Protein AF-A0A151UFI6-F1 (afdb_monomer_lite)

Radius of gyration: 19.46 Å; chains: 1; bounding box: 45×26×57 Å

pLDDT: mean 85.34, std 15.29, range [25.98, 96.31]

Foldseek 3Di:
DKDFDVVLVVCLVVVNPVNVVDADDDPDAALWKDKDQPKKWKKFWAQDDQPDDDDPQKAWDDPDDRTIIITGWIPVPQDPPDDDDPSSVVTDIYMFHFDDTDDNRPSVTTHSITDMDIGTHPVQVVLVVVQQAHWDADPVRDTDRHRDDDDDDPDDDDDDD

Secondary structure (DSSP, 8-state):
-EEE-HHHHHHHHTT-GGGGTSPPPPPPP-SSEEEEESSEEEEEEESS---SPPPTT-EEE--SSS-EEEE-S-TTTPPTT----GGGTTSEEEEEEBSS---S-GGGTB-SEEEEEEEE-HHHHHHHHTT--EEEE-TTS-EEEE---------------

Structure (mmCIF, N/CA/C/O backbone):
data_AF-A0A151UFI6-F1
#
_entry.id   AF-A0A151UFI6-F1
#
loop_
_atom_site.group_PDB
_atom_site.id
_atom_site.type_symbol
_atom_site.label_atom_id
_atom_site.label_alt_id
_atom_site.label_comp_id
_atom_site.label_asym_id
_atom_site.label_entity_id
_atom_site.label_seq_id
_atom_site.pdbx_PDB_ins_code
_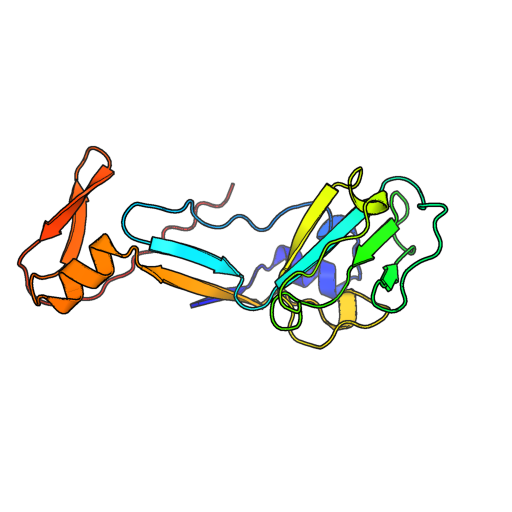atom_site.Cartn_x
_atom_site.Cartn_y
_atom_site.Cartn_z
_atom_site.occupancy
_atom_site.B_iso_or_equiv
_atom_site.auth_seq_id
_atom_site.auth_comp_id
_atom_site.auth_asym_id
_atom_site.auth_atom_id
_atom_site.pdbx_PDB_model_num
ATOM 1 N N . ILE A 1 1 ? -3.146 8.650 12.906 1.00 89.31 1 ILE A N 1
ATOM 2 C CA . ILE A 1 1 ? -1.964 8.050 13.583 1.00 89.31 1 ILE A CA 1
ATOM 3 C C . ILE A 1 1 ? -0.834 7.991 12.560 1.00 89.31 1 ILE A C 1
ATOM 5 O O . ILE A 1 1 ? -1.146 7.809 11.392 1.00 89.31 1 ILE A O 1
ATOM 9 N N . ILE A 1 2 ? 0.430 8.187 12.941 1.00 91.50 2 ILE A N 1
ATOM 10 C CA . ILE A 1 2 ? 1.574 7.999 12.032 1.00 91.50 2 ILE A CA 1
ATOM 11 C C . ILE A 1 2 ? 2.431 6.867 12.592 1.00 91.50 2 ILE A C 1
ATOM 13 O O . ILE A 1 2 ? 2.773 6.893 13.771 1.00 91.50 2 ILE A O 1
ATOM 17 N N . ILE A 1 3 ? 2.737 5.879 11.756 1.00 91.62 3 ILE A N 1
ATOM 18 C CA . ILE A 1 3 ? 3.595 4.737 12.085 1.00 91.62 3 ILE A CA 1
ATOM 19 C C . ILE A 1 3 ? 4.803 4.792 11.158 1.00 91.62 3 ILE A C 1
ATOM 21 O O . ILE A 1 3 ? 4.636 5.033 9.967 1.00 91.62 3 ILE A O 1
ATOM 25 N N . LYS A 1 4 ? 6.006 4.574 11.685 1.00 92.19 4 LYS A N 1
ATOM 26 C CA . LYS A 1 4 ? 7.208 4.424 10.865 1.00 92.19 4 LYS A CA 1
ATOM 27 C C . LYS A 1 4 ? 7.552 2.942 10.743 1.00 92.19 4 LYS A C 1
ATOM 29 O O . LYS A 1 4 ? 7.659 2.265 11.760 1.00 92.19 4 LYS A O 1
ATOM 34 N N . ASP A 1 5 ? 7.724 2.465 9.517 1.00 90.44 5 ASP A N 1
ATOM 35 C CA . ASP A 1 5 ? 8.222 1.120 9.223 1.00 90.44 5 ASP A CA 1
ATOM 36 C C . ASP A 1 5 ? 9.727 1.194 8.920 1.00 90.44 5 ASP A C 1
ATOM 38 O O . ASP A 1 5 ? 10.147 1.710 7.881 1.00 90.44 5 ASP A O 1
ATOM 42 N N . ASP A 1 6 ? 10.559 0.724 9.850 1.00 91.75 6 ASP A N 1
ATOM 43 C CA . ASP A 1 6 ? 12.014 0.829 9.715 1.00 91.75 6 ASP A CA 1
ATOM 44 C C . ASP A 1 6 ? 12.567 -0.051 8.581 1.00 91.75 6 ASP A C 1
ATOM 46 O O . ASP A 1 6 ? 13.515 0.353 7.905 1.00 91.75 6 ASP A O 1
ATOM 50 N N . ALA A 1 7 ? 11.953 -1.205 8.293 1.00 91.31 7 ALA A N 1
ATOM 51 C CA . ALA A 1 7 ? 12.374 -2.054 7.178 1.00 91.31 7 ALA A CA 1
ATOM 52 C C . ALA A 1 7 ? 12.108 -1.358 5.836 1.00 91.31 7 ALA A C 1
ATOM 54 O O . ALA A 1 7 ? 13.010 -1.255 4.999 1.00 91.31 7 ALA A O 1
ATOM 55 N N . GLN A 1 8 ? 10.910 -0.788 5.659 1.00 92.19 8 GLN A N 1
ATOM 56 C CA . GLN A 1 8 ? 10.599 0.030 4.483 1.00 92.19 8 GLN A CA 1
ATOM 57 C C . GLN A 1 8 ? 11.530 1.236 4.375 1.00 92.19 8 GLN A C 1
ATOM 59 O O . GLN A 1 8 ? 11.986 1.556 3.278 1.00 92.19 8 GLN A O 1
ATOM 64 N N . TYR A 1 9 ? 11.862 1.885 5.496 1.00 94.19 9 TYR A N 1
ATOM 65 C CA . TYR A 1 9 ? 12.806 3.000 5.505 1.00 94.19 9 TYR A CA 1
ATOM 66 C C . TYR A 1 9 ? 14.175 2.583 4.951 1.00 94.19 9 TYR A C 1
ATOM 68 O O . TYR A 1 9 ? 14.709 3.259 4.071 1.00 94.19 9 TYR A O 1
ATOM 76 N N . HIS A 1 10 ? 14.715 1.445 5.393 1.00 94.81 10 HIS A N 1
ATOM 77 C CA . HIS A 1 10 ? 15.981 0.918 4.879 1.00 94.81 10 HIS A CA 1
ATOM 78 C C . HIS A 1 10 ? 15.925 0.576 3.383 1.00 94.81 10 HIS A C 1
ATOM 80 O O . HIS A 1 10 ? 16.865 0.893 2.646 1.00 94.81 10 HIS A O 1
ATOM 86 N N . TYR A 1 11 ? 14.828 -0.019 2.905 1.00 95.00 11 TYR A N 1
ATOM 87 C CA . TYR A 1 11 ? 14.674 -0.324 1.481 1.00 95.00 11 TYR A CA 1
ATOM 88 C C . TYR A 1 11 ? 14.549 0.932 0.615 1.00 95.00 11 TYR A C 1
ATOM 90 O O . TYR A 1 11 ? 15.122 0.972 -0.472 1.00 95.00 11 TYR A O 1
ATOM 98 N N . LEU A 1 12 ? 13.877 1.979 1.105 1.00 94.88 12 LEU A N 1
ATOM 99 C CA . LEU A 1 12 ? 13.794 3.270 0.416 1.00 94.88 12 LEU A CA 1
ATOM 100 C C . LEU A 1 12 ? 15.168 3.936 0.273 1.00 94.88 12 LEU A C 1
ATOM 102 O O . LEU A 1 12 ? 15.490 4.426 -0.803 1.00 94.88 12 LEU A O 1
ATOM 106 N N . GLN A 1 13 ? 16.003 3.913 1.319 1.00 94.88 13 GLN A N 1
ATOM 107 C CA . GLN A 1 13 ? 17.348 4.511 1.273 1.00 94.88 13 GLN A CA 1
ATOM 108 C C . GLN A 1 13 ? 18.296 3.793 0.303 1.00 94.88 13 GLN A C 1
ATOM 110 O O . GLN A 1 13 ? 19.209 4.404 -0.247 1.00 94.88 13 GLN A O 1
ATOM 115 N N . THR A 1 14 ? 18.092 2.492 0.101 1.00 94.94 14 THR A N 1
ATOM 116 C CA . THR A 1 14 ? 18.961 1.644 -0.729 1.00 94.94 14 THR A CA 1
ATOM 117 C C . THR A 1 14 ? 18.390 1.367 -2.119 1.00 94.94 14 THR A C 1
ATOM 119 O O . THR A 1 14 ? 18.988 0.603 -2.873 1.00 94.94 14 THR A O 1
ATOM 122 N N . ASN A 1 15 ? 17.249 1.974 -2.474 1.00 94.00 15 ASN A N 1
ATOM 123 C CA . ASN A 1 15 ? 16.486 1.674 -3.690 1.00 94.00 15 ASN A CA 1
ATOM 124 C C . ASN A 1 15 ? 16.252 0.163 -3.886 1.00 94.00 15 ASN A C 1
ATOM 126 O O . ASN A 1 15 ? 16.348 -0.369 -4.994 1.00 94.00 15 ASN A O 1
ATOM 130 N N . ASN A 1 16 ? 15.987 -0.551 -2.791 1.00 94.12 16 ASN A N 1
ATOM 131 C CA . ASN A 1 16 ? 15.884 -2.002 -2.795 1.00 94.12 16 ASN A CA 1
ATOM 132 C C . ASN A 1 16 ? 14.472 -2.447 -3.183 1.00 94.12 16 ASN A C 1
ATOM 134 O O . ASN A 1 16 ? 13.484 -2.118 -2.524 1.00 94.12 16 ASN A O 1
ATOM 138 N N . CYS A 1 17 ? 14.389 -3.261 -4.233 1.00 94.25 17 CYS A N 1
ATOM 139 C CA . CYS A 1 17 ? 13.129 -3.757 -4.768 1.00 94.25 17 CYS A CA 1
ATOM 140 C C . CYS A 1 17 ? 12.338 -4.645 -3.797 1.00 94.25 17 CYS A C 1
ATOM 142 O O . CYS A 1 17 ? 11.123 -4.741 -3.960 1.00 94.25 17 CYS A O 1
ATOM 144 N N . THR A 1 18 ? 12.966 -5.202 -2.753 1.00 92.56 18 THR A N 1
ATOM 145 C CA . THR A 1 18 ? 12.284 -5.925 -1.658 1.00 92.56 18 THR A CA 1
ATOM 146 C C . THR A 1 18 ? 11.155 -5.100 -1.025 1.00 92.56 18 THR A C 1
ATOM 148 O O . THR A 1 18 ? 10.190 -5.661 -0.520 1.00 92.56 18 THR A O 1
ATOM 151 N N . LEU A 1 19 ? 11.191 -3.767 -1.132 1.00 93.12 19 LEU A N 1
ATOM 152 C CA . LEU A 1 19 ? 10.074 -2.896 -0.751 1.00 93.12 19 LEU A CA 1
ATOM 153 C C . LEU A 1 19 ? 8.728 -3.299 -1.389 1.00 93.12 19 LEU A C 1
ATOM 155 O O . LEU A 1 19 ? 7.674 -3.096 -0.797 1.00 93.12 19 LEU A O 1
ATOM 159 N N . PHE A 1 20 ? 8.754 -3.862 -2.598 1.00 93.62 20 PHE A N 1
ATOM 160 C CA . PHE A 1 20 ? 7.563 -4.191 -3.386 1.00 93.62 20 PHE A CA 1
ATOM 161 C C . PHE A 1 20 ? 7.078 -5.636 -3.211 1.00 93.62 20 PHE A C 1
ATOM 163 O O . PHE A 1 20 ? 6.207 -6.073 -3.965 1.00 93.62 20 PHE A O 1
ATOM 170 N N . THR A 1 21 ? 7.649 -6.402 -2.277 1.00 88.75 21 THR A N 1
ATOM 171 C CA . THR A 1 21 ? 7.291 -7.817 -2.082 1.00 88.75 21 THR A CA 1
ATOM 172 C C . THR A 1 21 ? 6.311 -8.034 -0.934 1.00 88.75 21 THR A C 1
ATOM 174 O O . THR A 1 21 ? 5.432 -8.886 -1.052 1.00 88.75 21 THR A O 1
ATOM 177 N N . ASN A 1 22 ? 6.420 -7.258 0.147 1.00 81.31 22 ASN A N 1
ATOM 178 C CA . ASN A 1 22 ? 5.658 -7.475 1.376 1.00 81.31 22 ASN A CA 1
ATOM 179 C C . ASN A 1 22 ? 4.631 -6.370 1.610 1.00 81.31 22 ASN A C 1
ATOM 181 O O . ASN A 1 22 ? 4.976 -5.194 1.666 1.00 81.31 22 ASN A O 1
ATOM 185 N N . ASN A 1 23 ? 3.370 -6.756 1.808 1.00 78.94 23 ASN A N 1
ATOM 186 C CA . ASN A 1 23 ? 2.312 -5.817 2.161 1.00 78.94 23 ASN A CA 1
ATOM 187 C C . ASN A 1 23 ? 2.459 -5.339 3.608 1.00 78.94 23 ASN A C 1
ATOM 189 O O . ASN A 1 23 ? 2.589 -6.147 4.531 1.00 78.94 23 ASN A O 1
ATOM 193 N N . PHE A 1 24 ? 2.322 -4.030 3.817 1.00 82.38 24 PHE A N 1
ATOM 194 C CA . PHE A 1 24 ? 2.078 -3.505 5.153 1.00 82.38 24 PHE A CA 1
ATOM 195 C C . PHE A 1 24 ? 0.720 -4.010 5.653 1.00 82.38 24 PHE A C 1
ATOM 197 O O . PHE A 1 24 ? -0.310 -3.788 5.012 1.00 82.38 24 PHE A O 1
ATOM 204 N N . THR A 1 25 ? 0.713 -4.709 6.787 1.00 82.62 25 THR A N 1
ATOM 205 C CA . THR A 1 25 ? -0.508 -5.317 7.323 1.00 82.62 25 THR A CA 1
ATOM 206 C C . THR A 1 25 ? -1.155 -4.381 8.333 1.00 82.62 25 THR A C 1
ATOM 208 O O . THR A 1 25 ? -0.566 -4.040 9.358 1.00 82.62 25 THR A O 1
ATOM 211 N N . LEU A 1 26 ? -2.390 -3.976 8.050 1.00 85.75 26 LEU A N 1
ATOM 212 C CA . LEU A 1 26 ? -3.216 -3.242 9.000 1.00 85.75 26 LEU A CA 1
ATOM 213 C C . LEU A 1 26 ? -3.958 -4.204 9.928 1.00 85.75 26 LEU A C 1
ATOM 215 O O . LEU A 1 26 ? -4.265 -5.328 9.520 1.00 85.75 26 LEU A O 1
ATOM 219 N N . PRO A 1 27 ? -4.308 -3.767 11.150 1.00 83.75 27 PRO A N 1
ATOM 220 C CA . PRO A 1 27 ? -5.240 -4.517 11.974 1.00 83.75 27 PRO A CA 1
ATOM 221 C C . PRO A 1 27 ? -6.535 -4.780 11.202 1.00 83.75 27 PRO A C 1
ATOM 223 O O . PRO A 1 27 ? -7.033 -3.904 10.488 1.00 83.75 27 PRO A O 1
ATOM 226 N N . HIS A 1 28 ? -7.088 -5.982 11.361 1.00 83.88 28 HIS A N 1
ATOM 227 C CA . HIS A 1 28 ? -8.368 -6.323 10.755 1.00 83.88 28 HIS A CA 1
ATOM 228 C C . HIS A 1 28 ? -9.458 -5.351 11.210 1.00 83.88 28 HIS A C 1
ATOM 230 O O . HIS A 1 28 ? -9.491 -4.924 12.369 1.00 83.88 28 HIS A O 1
ATOM 236 N N . ALA A 1 29 ? -10.362 -5.027 10.285 1.00 84.62 29 ALA A N 1
ATOM 237 C CA . ALA A 1 29 ? -11.572 -4.297 10.621 1.00 84.62 29 ALA A CA 1
ATOM 238 C C . ALA A 1 29 ? -12.337 -5.057 11.712 1.00 84.62 29 ALA A C 1
ATOM 240 O O . ALA A 1 29 ? -12.487 -6.278 11.659 1.00 84.62 29 ALA A O 1
ATOM 241 N N . SER A 1 30 ? -12.804 -4.316 12.707 1.00 84.31 30 SER A N 1
ATOM 242 C CA . SER A 1 30 ? -13.587 -4.833 13.824 1.00 84.31 30 SER A CA 1
ATOM 243 C C . SER A 1 30 ? -14.945 -4.143 13.863 1.00 84.31 30 SER A C 1
ATOM 245 O O . SER A 1 30 ? -15.159 -3.126 13.201 1.00 84.31 30 SER A O 1
ATOM 247 N N . HIS A 1 31 ? -15.842 -4.629 14.720 1.00 85.06 31 HIS A N 1
ATOM 248 C CA . HIS A 1 31 ? -17.101 -3.936 14.997 1.00 85.06 31 HIS A CA 1
ATOM 249 C C . HIS A 1 31 ? -16.917 -2.554 15.651 1.00 85.06 31 HIS A C 1
ATOM 251 O O . HIS A 1 31 ? -17.895 -1.82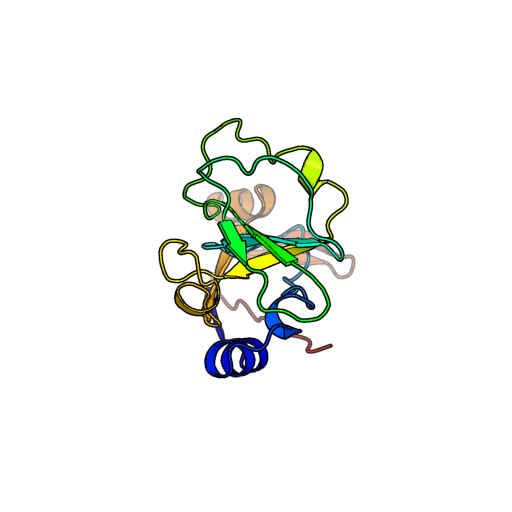2 15.775 1.00 85.06 31 HIS A O 1
ATOM 257 N N . LEU A 1 32 ? -15.700 -2.176 16.064 1.00 87.19 32 LEU A N 1
ATOM 258 C CA . LEU A 1 32 ? -15.392 -0.851 16.611 1.00 87.19 32 LEU A CA 1
ATOM 259 C C . LEU A 1 32 ? -14.900 0.119 15.540 1.00 87.19 32 LEU A C 1
ATOM 261 O O . LEU A 1 32 ? -15.313 1.276 15.507 1.00 87.19 32 LEU A O 1
ATOM 265 N N . ALA A 1 33 ? -13.969 -0.338 14.706 1.00 89.50 33 ALA A N 1
ATOM 266 C CA . ALA A 1 33 ? -13.266 0.510 13.761 1.00 89.50 33 ALA A CA 1
ATOM 267 C C . ALA A 1 33 ? -12.600 -0.292 12.642 1.00 89.50 33 ALA A C 1
ATOM 269 O O . ALA A 1 33 ? -12.262 -1.469 12.797 1.00 89.50 33 ALA A O 1
ATOM 270 N N . SER A 1 34 ? -12.359 0.406 11.538 1.00 92.44 34 SER A N 1
ATOM 271 C CA . SER A 1 34 ? -11.545 -0.019 10.404 1.00 92.44 34 SER A CA 1
ATOM 272 C C . SER A 1 34 ? -10.328 0.890 10.250 1.00 92.44 34 SER A C 1
ATOM 274 O O . SER A 1 34 ? -10.358 2.068 10.617 1.00 92.44 34 SER A O 1
ATOM 276 N N . PHE A 1 35 ? -9.260 0.341 9.679 1.00 92.12 35 PHE A N 1
ATOM 277 C CA . PHE A 1 35 ? -7.974 1.011 9.523 1.00 92.12 35 PHE A CA 1
ATOM 278 C C . PHE A 1 35 ? -7.634 1.117 8.045 1.00 92.12 35 PHE A C 1
ATOM 280 O O . PHE A 1 35 ? -7.781 0.146 7.306 1.00 92.12 35 PHE A O 1
ATOM 287 N N . TYR A 1 36 ? -7.143 2.281 7.629 1.00 91.62 36 TYR A N 1
ATOM 288 C CA . TYR A 1 36 ? -6.764 2.541 6.244 1.00 91.62 36 TYR A CA 1
ATOM 289 C C . TYR A 1 36 ? -5.447 3.311 6.187 1.00 91.62 36 TYR A C 1
ATOM 291 O O . TYR A 1 36 ? -5.207 4.203 7.004 1.00 91.62 36 TYR A O 1
ATOM 299 N N . ILE A 1 37 ? -4.608 3.014 5.191 1.00 93.38 37 ILE A N 1
ATOM 300 C CA . ILE A 1 37 ? -3.485 3.894 4.850 1.00 93.38 37 ILE A CA 1
ATOM 301 C C . ILE A 1 37 ? -4.078 5.116 4.150 1.00 93.38 37 ILE A C 1
ATOM 303 O O . ILE A 1 37 ? -4.573 5.014 3.028 1.00 93.38 37 ILE A O 1
ATOM 307 N N . LYS A 1 38 ? -4.036 6.270 4.817 1.00 93.88 38 LYS A N 1
ATOM 308 C CA . LYS A 1 38 ? -4.687 7.503 4.363 1.00 93.88 38 LYS A CA 1
ATOM 309 C C . LYS A 1 38 ? -4.154 7.978 3.013 1.00 93.88 38 LYS A C 1
ATOM 311 O O . LYS A 1 38 ? -4.934 8.301 2.122 1.00 93.88 38 LYS A O 1
ATOM 316 N N . TYR A 1 39 ? -2.831 8.008 2.877 1.00 95.44 39 TYR A N 1
ATOM 317 C CA . TYR A 1 39 ? -2.132 8.430 1.666 1.00 95.44 39 TYR A CA 1
ATOM 318 C C . TYR A 1 39 ? -1.387 7.228 1.106 1.00 95.44 39 TYR A C 1
ATOM 320 O O . TYR A 1 39 ? -0.312 6.883 1.597 1.00 95.44 39 TYR A O 1
ATOM 328 N N . ASN A 1 40 ? -1.984 6.558 0.124 1.00 95.25 40 ASN A N 1
ATOM 329 C CA . ASN A 1 40 ? -1.423 5.350 -0.459 1.00 95.25 40 ASN A CA 1
ATOM 330 C C . ASN A 1 40 ? -1.395 5.391 -1.985 1.00 95.25 40 ASN A C 1
ATOM 332 O O . ASN A 1 40 ? -2.089 6.172 -2.634 1.00 95.25 40 ASN A O 1
ATOM 336 N N . ILE A 1 41 ? -0.584 4.510 -2.549 1.00 95.50 41 ILE A N 1
ATOM 337 C CA . ILE A 1 41 ? -0.552 4.207 -3.972 1.00 95.50 41 ILE A CA 1
ATOM 338 C C . ILE A 1 41 ? -0.651 2.699 -4.160 1.00 95.50 41 ILE A C 1
ATOM 340 O O . ILE A 1 41 ? -0.096 1.929 -3.376 1.00 95.50 41 ILE A O 1
ATOM 344 N N . THR A 1 42 ? -1.353 2.279 -5.211 1.00 95.19 42 THR A N 1
ATOM 345 C CA . THR A 1 42 ? -1.382 0.874 -5.625 1.00 95.19 42 THR A CA 1
ATOM 346 C C . THR A 1 42 ? -0.250 0.613 -6.611 1.00 95.19 42 THR A C 1
ATOM 348 O O . THR A 1 42 ? -0.161 1.270 -7.650 1.00 95.19 42 THR A O 1
ATOM 351 N N . ILE A 1 43 ? 0.596 -0.359 -6.286 1.00 95.62 43 ILE A N 1
ATOM 352 C CA . ILE A 1 43 ? 1.673 -0.855 -7.137 1.00 95.62 43 ILE A CA 1
ATOM 353 C C . ILE A 1 43 ? 1.309 -2.260 -7.612 1.00 95.62 43 ILE A C 1
ATOM 355 O O . ILE A 1 43 ? 0.905 -3.118 -6.829 1.00 95.62 43 ILE A O 1
ATOM 359 N N . PHE A 1 44 ? 1.480 -2.489 -8.906 1.00 95.06 44 PHE A N 1
ATOM 360 C CA . PHE A 1 44 ? 1.290 -3.764 -9.577 1.00 95.06 44 PHE A CA 1
ATOM 361 C C . PHE A 1 44 ? 2.657 -4.344 -9.909 1.00 95.06 44 PHE A C 1
ATOM 363 O O . PHE A 1 44 ? 3.394 -3.785 -10.717 1.00 95.06 44 PHE A O 1
ATOM 370 N N . ARG A 1 45 ? 2.994 -5.466 -9.284 1.00 94.69 45 ARG A N 1
ATOM 371 C CA . ARG A 1 45 ? 4.233 -6.206 -9.512 1.00 94.69 45 ARG A CA 1
ATOM 372 C C . ARG A 1 45 ? 3.978 -7.339 -10.499 1.00 94.69 45 ARG A C 1
ATOM 374 O O . ARG A 1 45 ? 3.139 -8.207 -10.245 1.00 94.69 45 ARG A O 1
ATOM 381 N N . CYS A 1 46 ? 4.714 -7.338 -11.603 1.00 93.06 46 CYS A N 1
ATOM 382 C CA . CYS A 1 46 ? 4.499 -8.233 -12.733 1.00 93.06 46 CYS A CA 1
ATOM 383 C C . CYS A 1 46 ? 5.807 -8.955 -13.090 1.00 93.06 46 CYS A C 1
ATOM 385 O O . CYS A 1 46 ? 6.794 -8.317 -13.440 1.00 93.06 46 CYS A O 1
ATOM 387 N N . ASN A 1 47 ? 5.813 -10.292 -13.049 1.00 88.94 47 ASN A N 1
ATOM 388 C CA . ASN A 1 47 ? 7.014 -11.110 -13.314 1.00 88.94 47 ASN A CA 1
ATOM 389 C C . ASN A 1 47 ? 7.540 -11.007 -14.759 1.00 88.94 47 ASN A C 1
ATOM 391 O O . ASN A 1 47 ? 8.633 -11.471 -15.062 1.00 88.94 47 ASN A O 1
ATOM 395 N N . ARG A 1 48 ? 6.740 -10.478 -15.687 1.00 79.44 48 ARG A N 1
ATOM 396 C CA . ARG A 1 48 ? 7.130 -10.244 -17.079 1.00 79.44 48 ARG A CA 1
ATOM 397 C C . ARG A 1 48 ? 6.694 -8.849 -17.476 1.00 79.44 48 ARG A C 1
ATOM 399 O O . ARG A 1 48 ? 5.639 -8.389 -17.035 1.00 79.44 48 ARG A O 1
ATOM 406 N N . SER A 1 49 ? 7.470 -8.229 -18.359 1.00 75.00 49 SER A N 1
ATOM 407 C CA . SER A 1 49 ? 7.050 -6.985 -18.984 1.00 75.00 49 SER A CA 1
ATOM 408 C C . SER A 1 49 ? 5.758 -7.209 -19.754 1.00 75.00 49 SER A C 1
ATOM 410 O O . SER A 1 49 ? 5.651 -8.122 -20.575 1.00 75.00 49 SER A O 1
ATOM 412 N N . LEU A 1 50 ? 4.758 -6.391 -19.457 1.00 79.25 50 LEU A N 1
ATOM 413 C CA . LEU A 1 50 ? 3.484 -6.430 -20.151 1.00 79.25 50 LEU A CA 1
ATOM 414 C C . LEU A 1 50 ? 3.674 -5.740 -21.501 1.00 79.25 50 LEU A C 1
ATOM 416 O O . LEU A 1 50 ? 3.929 -4.536 -21.558 1.00 79.25 50 LEU A O 1
ATOM 420 N N . ASN A 1 51 ? 3.553 -6.507 -22.586 1.00 67.88 51 ASN A N 1
ATOM 421 C CA . ASN A 1 51 ? 3.602 -6.010 -23.964 1.00 67.88 51 ASN A CA 1
ATOM 422 C C . ASN A 1 51 ? 2.281 -5.310 -24.323 1.00 67.88 51 ASN A C 1
ATOM 424 O O . ASN A 1 51 ? 1.528 -5.768 -25.180 1.00 67.88 51 ASN A O 1
ATOM 428 N N . ALA A 1 52 ? 1.971 -4.223 -23.622 1.00 74.19 52 ALA A N 1
ATOM 429 C CA . ALA A 1 52 ? 0.798 -3.396 -23.856 1.00 74.19 52 ALA A CA 1
ATOM 430 C C . ALA A 1 52 ? 1.210 -1.924 -23.931 1.00 74.19 52 ALA A C 1
ATOM 432 O O . ALA A 1 52 ? 2.124 -1.480 -23.233 1.00 74.19 52 ALA A O 1
ATOM 433 N N . THR A 1 53 ? 0.522 -1.150 -24.769 1.00 82.62 53 THR A N 1
ATOM 434 C CA . THR A 1 53 ? 0.700 0.302 -24.800 1.00 82.62 53 THR A CA 1
ATOM 435 C C . THR A 1 53 ? 0.262 0.885 -23.462 1.00 82.62 53 THR A C 1
ATOM 437 O O . THR A 1 53 ? -0.899 0.762 -23.066 1.00 82.62 53 THR A O 1
ATOM 440 N N . LEU A 1 54 ? 1.205 1.510 -22.761 1.00 86.50 54 LEU A N 1
ATOM 441 C CA . LEU A 1 54 ? 0.968 2.039 -21.429 1.00 86.50 54 LEU A CA 1
ATOM 442 C C . LEU A 1 54 ? 0.127 3.326 -21.508 1.00 86.50 54 LEU A C 1
ATOM 444 O O . LEU A 1 54 ? 0.514 4.257 -22.222 1.00 86.50 54 LEU A O 1
ATOM 448 N N . PRO A 1 55 ? -1.008 3.425 -20.793 1.00 89.62 55 PRO A N 1
ATOM 449 C CA . PRO A 1 55 ? -1.729 4.686 -20.681 1.00 89.62 55 PRO A CA 1
ATOM 450 C C . PRO A 1 55 ? -0.841 5.769 -20.056 1.00 89.62 55 PRO A C 1
ATOM 452 O O . PRO A 1 55 ? -0.048 5.476 -19.168 1.00 89.62 55 PRO A O 1
ATOM 455 N N . LYS A 1 56 ? -1.019 7.037 -20.455 1.00 89.19 56 LYS A N 1
ATOM 456 C CA . LYS A 1 56 ? -0.168 8.166 -20.008 1.00 89.19 56 LYS A CA 1
ATOM 457 C C . LYS A 1 56 ? -0.096 8.361 -18.488 1.00 89.19 56 LYS A C 1
ATOM 459 O O . LYS A 1 56 ? 0.850 8.967 -18.004 1.00 89.19 56 LYS A O 1
ATOM 464 N N . TYR A 1 57 ? -1.110 7.904 -17.758 1.00 89.50 57 TYR A N 1
ATOM 465 C CA . TYR A 1 57 ? -1.204 8.031 -16.303 1.00 89.50 57 TYR A CA 1
ATOM 466 C C . TYR A 1 57 ? -0.580 6.850 -15.545 1.00 89.50 57 TYR A C 1
ATOM 468 O O . TYR A 1 57 ? -0.588 6.855 -14.316 1.00 89.50 57 TYR A O 1
ATOM 476 N N . ILE A 1 58 ? -0.090 5.825 -16.251 1.00 92.19 58 ILE A N 1
ATOM 477 C CA . ILE A 1 58 ? 0.608 4.692 -15.651 1.00 92.19 58 ILE A CA 1
ATOM 478 C C . ILE A 1 58 ? 2.108 4.871 -15.871 1.00 92.19 58 ILE A C 1
ATOM 480 O O . ILE A 1 58 ? 2.571 5.084 -16.990 1.00 92.19 58 ILE A O 1
ATOM 484 N N . TYR A 1 59 ? 2.864 4.729 -14.793 1.00 93.25 59 TYR A N 1
ATOM 485 C CA . TYR A 1 59 ? 4.314 4.654 -14.802 1.00 93.25 59 TYR A CA 1
ATOM 486 C C . TYR A 1 59 ? 4.765 3.197 -14.795 1.00 93.25 59 TYR A C 1
ATOM 488 O O . TYR A 1 59 ? 4.080 2.316 -14.271 1.00 93.25 59 TYR A O 1
ATOM 496 N N . LYS A 1 60 ? 5.945 2.960 -15.368 1.00 93.94 60 LYS A N 1
ATOM 497 C CA . LYS A 1 60 ? 6.640 1.675 -15.361 1.00 93.94 60 LYS A CA 1
ATOM 498 C C . LYS A 1 60 ? 8.027 1.878 -14.770 1.00 93.94 60 LYS A C 1
ATOM 500 O O . LYS A 1 60 ? 8.737 2.790 -15.189 1.00 93.94 60 LYS A O 1
ATOM 505 N N . TYR A 1 61 ? 8.420 0.995 -13.864 1.00 93.94 61 TYR A N 1
ATOM 506 C CA . TYR A 1 61 ? 9.772 0.935 -13.330 1.00 93.94 61 TYR A CA 1
ATOM 507 C C . TYR A 1 61 ? 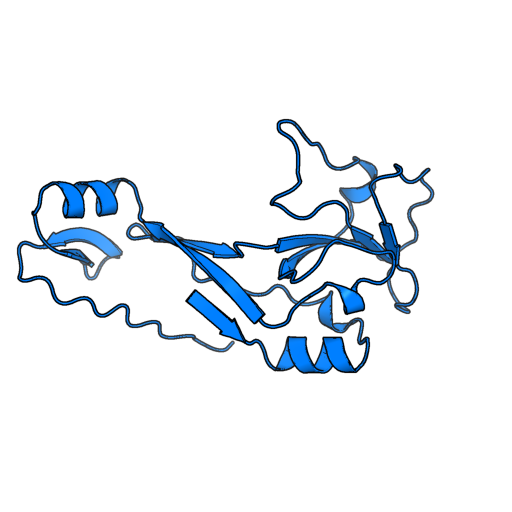10.325 -0.486 -13.486 1.00 93.94 61 TYR A C 1
ATOM 509 O O . TYR A 1 61 ? 9.743 -1.447 -12.986 1.00 93.94 61 TYR A O 1
ATOM 517 N N . SER A 1 62 ? 11.439 -0.588 -14.217 1.00 92.56 62 SER A N 1
ATOM 518 C CA . SER A 1 62 ? 12.033 -1.844 -14.707 1.00 92.56 62 SER A CA 1
ATOM 519 C C . SER A 1 62 ? 13.427 -2.132 -14.144 1.00 92.56 62 SER A C 1
ATOM 521 O O . SER A 1 62 ? 14.136 -2.983 -14.666 1.00 92.56 62 SER A O 1
ATOM 523 N N . ASN A 1 63 ? 13.857 -1.419 -13.099 1.00 93.19 63 ASN A N 1
ATOM 524 C CA . ASN A 1 63 ? 15.208 -1.601 -12.549 1.00 93.19 63 ASN A CA 1
ATOM 525 C C . ASN A 1 63 ? 15.284 -2.739 -11.515 1.00 93.19 63 ASN A C 1
ATOM 527 O O . ASN A 1 63 ? 16.343 -2.964 -10.934 1.00 93.19 63 ASN A O 1
ATOM 531 N N . CYS A 1 64 ? 14.177 -3.436 -11.259 1.00 91.62 64 CYS A N 1
ATOM 532 C CA . CYS A 1 64 ? 14.160 -4.639 -10.438 1.00 91.62 64 CYS A CA 1
ATOM 533 C C . CYS A 1 64 ? 14.456 -5.860 -11.317 1.00 91.62 64 CYS A C 1
ATOM 535 O O . CYS A 1 64 ? 13.886 -5.998 -12.394 1.00 91.62 64 CYS A O 1
ATOM 537 N N . SER A 1 65 ? 15.331 -6.755 -10.858 1.00 87.75 65 SER A N 1
ATOM 538 C CA . SER A 1 65 ? 15.841 -7.863 -11.680 1.00 87.75 65 SER A CA 1
ATOM 539 C C . SER A 1 65 ? 14.776 -8.894 -12.078 1.00 87.75 65 SER A C 1
ATOM 541 O O . SER A 1 65 ? 14.809 -9.403 -13.194 1.00 87.75 65 SER A O 1
ATOM 543 N N . ASP A 1 66 ? 13.829 -9.189 -11.181 1.00 89.25 66 ASP A N 1
ATOM 544 C CA . ASP A 1 66 ? 12.903 -10.325 -11.331 1.00 89.25 66 ASP A CA 1
ATOM 545 C C . ASP A 1 66 ? 11.490 -9.928 -11.790 1.00 89.25 66 ASP A C 1
ATOM 547 O O . ASP A 1 66 ? 10.646 -10.788 -12.052 1.00 89.25 66 ASP A O 1
ATOM 551 N N . TYR A 1 67 ? 11.182 -8.631 -11.816 1.00 92.44 67 TYR A N 1
ATOM 552 C CA . TYR A 1 67 ? 9.848 -8.125 -12.129 1.00 92.44 67 TYR A CA 1
ATOM 553 C C . TYR A 1 67 ? 9.873 -6.655 -12.527 1.00 92.44 67 TYR A C 1
ATOM 555 O O . TYR A 1 67 ? 10.698 -5.875 -12.062 1.00 92.44 67 TYR A O 1
ATOM 563 N N . ASP A 1 68 ? 8.870 -6.264 -13.300 1.00 93.31 68 ASP A N 1
ATOM 564 C CA . ASP A 1 68 ? 8.528 -4.865 -13.509 1.00 93.31 68 ASP A CA 1
ATOM 565 C C . ASP A 1 68 ? 7.476 -4.441 -12.483 1.00 93.31 68 ASP A C 1
ATOM 567 O O . ASP A 1 68 ? 6.616 -5.238 -12.085 1.00 93.31 68 ASP A O 1
ATOM 571 N N . ILE A 1 69 ? 7.507 -3.170 -12.085 1.00 94.88 69 ILE A N 1
ATOM 572 C CA . ILE A 1 69 ? 6.405 -2.573 -11.334 1.00 94.88 69 ILE A CA 1
ATOM 573 C C . ILE A 1 69 ? 5.695 -1.508 -12.164 1.00 94.88 69 ILE A C 1
ATOM 575 O O . ILE A 1 69 ? 6.316 -0.739 -12.903 1.00 94.88 69 ILE A O 1
ATOM 579 N N . TYR A 1 70 ? 4.381 -1.451 -11.996 1.00 95.38 70 TYR A N 1
ATOM 580 C CA . TYR A 1 70 ? 3.505 -0.470 -12.613 1.00 95.38 70 TYR A CA 1
ATOM 581 C C . TYR A 1 70 ? 2.687 0.219 -11.535 1.00 95.38 70 TYR A C 1
ATOM 583 O O . TYR A 1 70 ? 2.237 -0.417 -10.585 1.00 95.38 70 TYR A O 1
ATOM 591 N N . TYR A 1 71 ? 2.477 1.518 -11.669 1.00 95.31 71 TYR A N 1
ATOM 592 C CA . TYR A 1 71 ? 1.685 2.286 -10.712 1.00 95.31 71 TYR A CA 1
ATOM 593 C C . TYR A 1 71 ? 1.079 3.505 -11.390 1.00 95.31 71 TYR A C 1
ATOM 595 O O . TYR A 1 71 ? 1.538 3.943 -12.443 1.00 95.31 71 TYR A O 1
ATOM 603 N N . GLY A 1 72 ? 0.012 4.026 -10.800 1.00 93.94 72 GLY A N 1
ATOM 604 C CA . GLY A 1 72 ? -0.719 5.170 -11.328 1.00 93.94 72 GLY A CA 1
ATOM 605 C C . GLY A 1 72 ? -0.877 6.273 -10.284 1.00 93.94 72 GLY A C 1
ATOM 606 O O . GLY A 1 72 ? 0.009 6.447 -9.446 1.00 93.94 72 GLY A O 1
ATOM 607 N N . PRO A 1 73 ? -1.984 7.027 -10.313 1.00 93.69 73 PRO A N 1
ATOM 608 C CA . PRO A 1 73 ? -2.235 8.059 -9.315 1.00 93.69 73 PRO A CA 1
ATOM 609 C C . PRO A 1 73 ? -2.409 7.465 -7.901 1.00 93.69 73 PRO A C 1
ATOM 611 O O . PRO A 1 73 ? -2.873 6.327 -7.761 1.00 93.69 73 PRO A O 1
ATOM 614 N N . PRO A 1 74 ? -2.058 8.221 -6.842 1.00 95.00 74 PRO A N 1
ATOM 615 C CA . PRO A 1 74 ? -2.340 7.837 -5.463 1.00 95.00 74 PRO A CA 1
ATOM 616 C C . PRO A 1 74 ? -3.848 7.854 -5.191 1.00 95.00 74 PRO A C 1
ATOM 618 O O . PRO A 1 74 ? -4.612 8.502 -5.905 1.00 95.00 74 PRO A O 1
ATOM 621 N N . ASN A 1 75 ? -4.287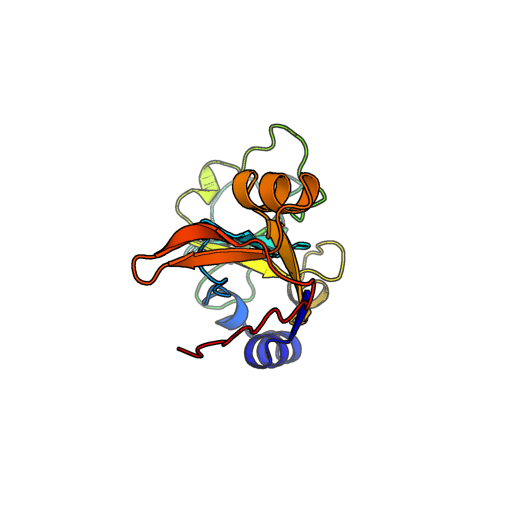 7.194 -4.118 1.00 93.44 75 ASN A N 1
ATOM 622 C CA . ASN A 1 75 ? -5.701 7.054 -3.757 1.00 93.44 75 ASN A CA 1
ATOM 623 C C . ASN A 1 75 ? -6.462 8.385 -3.639 1.00 93.44 75 ASN A C 1
ATOM 625 O O . ASN A 1 75 ? -7.660 8.425 -3.895 1.00 93.44 75 ASN A O 1
ATOM 629 N N . THR A 1 76 ? -5.778 9.473 -3.285 1.00 91.75 76 THR A N 1
ATOM 630 C CA . THR A 1 76 ? -6.356 10.820 -3.183 1.00 91.75 76 THR A CA 1
ATOM 631 C C . THR A 1 76 ? -6.586 11.508 -4.529 1.00 91.75 76 THR A C 1
ATOM 633 O O . THR A 1 76 ? -7.279 12.517 -4.579 1.00 91.75 76 THR A O 1
ATOM 636 N N . GLU A 1 77 ? -5.993 10.999 -5.609 1.00 92.00 77 GLU A N 1
ATOM 637 C CA . GLU A 1 77 ? -6.062 11.575 -6.960 1.00 92.00 77 GLU A CA 1
ATOM 638 C C . GLU A 1 77 ? -6.793 10.654 -7.954 1.00 92.00 77 GLU A C 1
ATOM 640 O O . GLU A 1 77 ? -6.907 10.977 -9.137 1.00 92.00 77 GLU A O 1
ATOM 645 N N . ILE A 1 78 ? -7.304 9.507 -7.494 1.00 89.88 78 ILE A N 1
ATOM 646 C CA . ILE A 1 78 ? -8.102 8.597 -8.318 1.00 89.88 78 ILE A CA 1
ATOM 647 C C . ILE A 1 78 ? -9.496 9.216 -8.547 1.00 89.88 78 ILE A C 1
ATOM 649 O O . ILE A 1 78 ? -10.235 9.418 -7.581 1.00 89.88 78 ILE A O 1
ATOM 653 N N . PRO A 1 79 ? -9.899 9.504 -9.800 1.00 88.19 79 PRO A N 1
ATOM 654 C CA . PRO A 1 79 ? -11.221 10.054 -10.080 1.00 88.19 79 PRO A CA 1
ATOM 655 C C . PRO A 1 79 ? -12.331 9.016 -9.859 1.00 88.19 79 PRO A C 1
ATOM 657 O O . PRO A 1 79 ? -12.114 7.803 -9.940 1.00 88.19 79 PRO A O 1
ATOM 660 N N . LEU A 1 80 ? -13.559 9.494 -9.637 1.00 88.56 80 LEU A N 1
ATOM 661 C CA . LEU A 1 80 ? -14.736 8.627 -9.556 1.00 88.56 80 LEU A CA 1
ATOM 662 C C . LEU A 1 80 ? -14.887 7.801 -10.842 1.00 88.56 80 LEU A C 1
ATOM 664 O O . LEU A 1 80 ? -14.796 8.325 -11.950 1.00 88.56 80 LEU A O 1
ATOM 668 N N . GLY A 1 81 ? -15.123 6.498 -10.687 1.00 87.31 81 GLY A N 1
ATOM 669 C CA . GLY A 1 81 ? -15.266 5.574 -11.815 1.00 87.31 81 GLY A CA 1
ATOM 670 C C . GLY A 1 81 ? -13.951 5.165 -12.485 1.00 87.31 81 GLY A C 1
ATOM 671 O O . GLY A 1 81 ? -13.992 4.497 -13.519 1.00 87.31 81 GLY A O 1
ATOM 672 N N . PHE A 1 82 ? -12.795 5.523 -11.914 1.00 89.81 82 PHE A N 1
ATOM 673 C CA . PHE A 1 82 ? -11.500 5.040 -12.385 1.00 89.81 82 PHE A CA 1
ATOM 674 C C . PHE A 1 82 ? -11.448 3.510 -12.403 1.00 89.81 82 PHE A C 1
ATOM 676 O O . PHE A 1 82 ? -11.851 2.836 -11.452 1.00 89.81 82 PHE A O 1
ATOM 683 N N . LYS A 1 83 ? -10.912 2.961 -13.493 1.00 91.31 83 LYS A N 1
ATOM 684 C CA . LYS A 1 83 ? -10.703 1.525 -13.665 1.00 91.31 83 LYS A CA 1
ATOM 685 C C . LYS A 1 83 ? -9.254 1.279 -14.036 1.00 91.31 83 LYS A C 1
ATOM 687 O O . LYS A 1 83 ? -8.748 1.870 -14.990 1.00 91.31 83 LYS A O 1
ATOM 692 N N . TRP A 1 84 ? -8.612 0.377 -13.301 1.00 92.25 84 TRP A N 1
ATOM 693 C CA . TRP A 1 84 ? -7.287 -0.096 -13.671 1.00 92.25 84 TRP A CA 1
ATOM 694 C C . TRP A 1 84 ? -7.350 -0.832 -15.015 1.00 92.25 84 TRP A C 1
ATOM 696 O O . TRP A 1 84 ? -8.307 -1.575 -15.262 1.00 92.25 84 TRP A O 1
ATOM 706 N N . PRO A 1 85 ? -6.350 -0.646 -15.890 1.00 91.50 85 PRO A N 1
ATOM 707 C CA . PRO A 1 85 ? -6.269 -1.396 -17.132 1.00 91.50 85 PRO A CA 1
ATOM 708 C C . PRO A 1 85 ? -6.281 -2.911 -16.901 1.00 91.50 85 PRO A C 1
ATOM 710 O O . PRO A 1 85 ? -5.569 -3.424 -16.039 1.00 91.50 85 PRO A O 1
ATOM 713 N N . SER A 1 86 ? -7.041 -3.640 -17.720 1.00 90.94 86 SER A N 1
ATOM 714 C CA . SER A 1 86 ? -7.208 -5.096 -17.592 1.00 90.94 86 SER A CA 1
ATOM 715 C C . SER A 1 86 ? -5.902 -5.878 -17.731 1.00 90.94 86 SER A C 1
ATOM 717 O O . SER A 1 86 ? -5.772 -6.953 -17.153 1.00 90.94 86 SER A O 1
ATOM 719 N N . PHE A 1 87 ? -4.909 -5.337 -18.443 1.00 89.56 87 PHE A N 1
ATOM 720 C CA . PHE A 1 87 ? -3.602 -5.977 -18.586 1.00 89.56 87 PHE A CA 1
ATOM 721 C C . PHE A 1 87 ? -2.837 -6.089 -17.255 1.00 89.56 87 PHE A C 1
ATOM 723 O O . PHE A 1 87 ? -1.953 -6.931 -17.153 1.00 89.56 87 PHE A O 1
ATOM 730 N N . LEU A 1 88 ? -3.180 -5.286 -16.237 1.00 92.81 88 LEU A N 1
ATOM 731 C CA . LEU A 1 88 ? -2.600 -5.369 -14.890 1.00 92.81 88 LEU A CA 1
ATOM 732 C C . LEU A 1 88 ? -3.263 -6.443 -14.015 1.00 92.81 88 LEU A C 1
ATOM 734 O O . LEU A 1 88 ? -2.734 -6.763 -12.954 1.00 92.81 88 LEU A O 1
ATOM 738 N N . ALA A 1 89 ? -4.398 -7.011 -14.439 1.00 91.06 89 ALA A N 1
ATOM 739 C CA . ALA A 1 89 ? -5.142 -8.007 -13.664 1.00 91.06 89 ALA A CA 1
ATOM 740 C C . ALA A 1 89 ? -4.328 -9.260 -13.264 1.00 91.06 89 ALA A C 1
ATOM 742 O O . ALA A 1 89 ? -4.564 -9.771 -12.172 1.00 91.06 89 ALA A O 1
ATOM 743 N N . PRO A 1 90 ? -3.365 -9.761 -14.069 1.00 90.94 90 PRO A N 1
ATOM 744 C CA . PRO A 1 90 ? -2.522 -10.895 -13.676 1.00 90.94 90 PRO A CA 1
ATOM 745 C C . PRO A 1 90 ? -1.422 -10.556 -12.656 1.00 90.94 90 PRO A C 1
ATOM 747 O O . PRO A 1 90 ? -0.720 -11.459 -12.201 1.00 90.94 90 PRO A O 1
ATOM 750 N N . CYS A 1 91 ? -1.199 -9.278 -12.344 1.00 93.12 91 CYS A N 1
ATOM 751 C CA . CYS A 1 91 ? -0.104 -8.843 -11.483 1.00 93.12 91 CYS A CA 1
ATOM 752 C C . CYS A 1 91 ? -0.489 -8.881 -10.003 1.00 93.12 91 CYS A C 1
ATOM 754 O O . CYS A 1 91 ? -1.630 -8.619 -9.631 1.00 93.12 91 CYS A O 1
ATOM 756 N N . SER A 1 92 ? 0.490 -9.142 -9.135 1.00 93.56 92 SER A N 1
ATOM 757 C CA . SER A 1 92 ? 0.290 -9.009 -7.688 1.00 93.56 92 SER A CA 1
ATOM 758 C C . SER A 1 92 ? 0.212 -7.535 -7.293 1.00 93.56 92 SER A C 1
ATOM 760 O O . SER A 1 92 ? 0.994 -6.727 -7.796 1.00 93.56 92 SER A O 1
ATOM 762 N N . THR A 1 93 ? -0.696 -7.187 -6.383 1.00 93.94 93 THR A N 1
ATOM 763 C CA . THR A 1 93 ? -0.923 -5.804 -5.943 1.00 93.94 93 THR A CA 1
ATOM 764 C C . THR A 1 93 ? -0.415 -5.558 -4.531 1.00 93.94 93 THR A C 1
ATOM 766 O O . THR A 1 93 ? -0.676 -6.360 -3.633 1.00 93.94 93 THR A O 1
ATOM 769 N N . ILE A 1 94 ? 0.219 -4.407 -4.330 1.00 93.88 94 ILE A N 1
ATOM 770 C CA . ILE A 1 94 ? 0.657 -3.907 -3.026 1.00 93.88 94 ILE A CA 1
ATOM 771 C C . ILE A 1 94 ? 0.260 -2.444 -2.852 1.00 93.88 94 ILE A C 1
ATOM 773 O O . ILE A 1 94 ? 0.292 -1.666 -3.806 1.00 93.88 94 ILE A O 1
ATOM 777 N N . GLN A 1 95 ? -0.137 -2.072 -1.635 1.00 93.94 95 GLN A N 1
ATOM 778 C CA . GLN A 1 95 ? -0.383 -0.681 -1.260 1.00 93.94 95 GLN A CA 1
ATOM 779 C C . GLN A 1 95 ? 0.761 -0.168 -0.393 1.00 93.94 95 GLN A C 1
ATOM 781 O O . GLN A 1 95 ? 1.070 -0.761 0.638 1.00 93.94 95 GLN A O 1
ATOM 786 N N . LEU A 1 96 ? 1.361 0.949 -0.800 1.00 94.88 96 LEU A N 1
ATOM 787 C CA . LEU A 1 96 ? 2.435 1.610 -0.056 1.00 94.88 96 LEU A CA 1
ATOM 788 C C . LEU A 1 96 ? 2.066 3.056 0.259 1.00 94.88 96 LEU A C 1
ATOM 790 O O . LEU A 1 96 ? 1.286 3.675 -0.468 1.00 94.88 96 LEU A O 1
ATOM 794 N N . ALA A 1 97 ? 2.637 3.594 1.336 1.00 95.31 97 ALA A N 1
ATOM 795 C CA . ALA A 1 97 ? 2.432 4.985 1.711 1.00 95.31 97 ALA A CA 1
ATOM 796 C C . ALA A 1 97 ? 3.202 5.939 0.788 1.00 95.31 97 ALA A C 1
ATOM 798 O O . ALA A 1 97 ? 4.306 5.641 0.327 1.00 95.31 97 ALA A O 1
ATOM 799 N N . VAL A 1 98 ? 2.618 7.112 0.546 1.00 95.88 98 VAL A N 1
ATOM 800 C CA . VAL A 1 98 ? 3.211 8.170 -0.283 1.00 95.88 98 VAL A CA 1
ATOM 801 C C . VAL A 1 98 ? 3.396 9.459 0.507 1.00 95.88 98 VAL A C 1
ATOM 803 O O . VAL A 1 98 ? 2.588 9.794 1.371 1.00 95.88 98 VAL A O 1
ATOM 806 N N . GLN A 1 99 ? 4.453 10.199 0.177 1.00 94.06 99 GLN A N 1
ATOM 807 C CA . GLN A 1 99 ? 4.748 11.528 0.731 1.00 94.06 99 GLN A CA 1
ATOM 808 C C . GLN A 1 99 ? 4.788 12.634 -0.330 1.00 94.06 99 GLN A C 1
ATOM 810 O O . GLN A 1 99 ? 4.793 13.813 0.014 1.00 94.06 99 GLN A O 1
ATOM 815 N N . ALA A 1 100 ? 4.828 12.272 -1.613 1.00 92.12 100 ALA A N 1
ATOM 816 C CA . ALA A 1 100 ? 4.875 13.212 -2.726 1.00 92.12 100 ALA A CA 1
ATOM 817 C C . ALA A 1 100 ? 4.118 12.663 -3.944 1.00 92.12 100 ALA A C 1
ATOM 819 O O . ALA A 1 100 ? 3.633 11.530 -3.939 1.00 92.12 100 ALA A O 1
ATOM 820 N N . LYS A 1 101 ? 4.018 13.482 -4.996 1.00 90.62 101 LYS A N 1
ATOM 821 C CA . LYS A 1 101 ? 3.391 13.078 -6.259 1.00 90.62 101 LYS A CA 1
ATOM 822 C C . LYS A 1 101 ? 4.207 11.983 -6.957 1.00 90.62 101 LYS A C 1
ATOM 824 O O . LYS A 1 101 ? 5.438 12.071 -6.941 1.00 90.62 101 LYS A O 1
ATOM 829 N N . PRO A 1 102 ? 3.555 10.998 -7.604 1.00 91.62 102 PRO A N 1
ATOM 830 C CA . PRO A 1 102 ? 4.262 9.956 -8.334 1.00 91.62 102 PRO A CA 1
ATOM 831 C C . PRO A 1 102 ? 5.148 10.522 -9.446 1.00 91.62 102 PRO A C 1
ATOM 833 O O . PRO A 1 102 ? 4.738 11.395 -10.210 1.00 91.62 102 PRO A O 1
ATOM 836 N N . THR A 1 103 ? 6.358 9.986 -9.552 1.00 92.19 103 THR A N 1
ATOM 837 C CA . THR A 1 103 ? 7.298 10.239 -10.652 1.00 92.19 103 THR A CA 1
ATOM 838 C C . THR A 1 103 ? 7.646 8.916 -11.331 1.00 92.19 103 THR A C 1
ATOM 840 O O . THR A 1 103 ? 7.117 7.871 -10.957 1.00 92.19 103 THR A O 1
ATOM 843 N N . SER A 1 104 ? 8.550 8.910 -12.312 1.00 91.19 104 SER A N 1
ATOM 844 C CA . SER A 1 104 ? 9.058 7.668 -12.915 1.00 91.19 104 SER A CA 1
ATOM 845 C C . SER A 1 104 ? 9.916 6.818 -11.967 1.00 91.19 104 SER A C 1
ATOM 847 O O . SER A 1 104 ? 10.172 5.656 -12.275 1.00 91.19 104 SER A O 1
ATOM 849 N N . ASN A 1 105 ? 10.362 7.373 -10.833 1.00 94.38 105 ASN A N 1
ATOM 850 C CA . ASN A 1 105 ? 11.131 6.648 -9.829 1.00 94.38 105 ASN A CA 1
ATOM 851 C C . ASN A 1 105 ? 10.319 6.501 -8.523 1.00 94.38 105 ASN A C 1
ATOM 853 O O . ASN A 1 105 ? 10.161 7.487 -7.798 1.00 94.38 105 ASN A O 1
ATOM 857 N N . PRO A 1 106 ? 9.854 5.285 -8.175 1.00 95.31 106 PRO A N 1
ATOM 858 C CA . PRO A 1 106 ? 9.036 5.028 -6.987 1.00 95.31 106 PRO A CA 1
ATOM 859 C C . PRO A 1 106 ? 9.710 5.451 -5.677 1.00 95.31 106 PRO A C 1
ATOM 861 O O . PRO A 1 106 ? 9.061 5.987 -4.781 1.00 95.31 106 PRO A O 1
ATOM 864 N N . PHE A 1 107 ? 11.030 5.295 -5.571 1.00 95.81 107 PHE A N 1
ATOM 865 C CA . PHE A 1 107 ? 11.772 5.567 -4.338 1.00 95.81 107 PHE A CA 1
ATOM 866 C C . PHE A 1 107 ? 11.827 7.056 -3.960 1.00 95.81 107 PHE A C 1
ATOM 868 O O . PHE A 1 107 ? 12.143 7.388 -2.822 1.00 95.81 107 PHE A O 1
ATOM 875 N N . GLN A 1 108 ? 11.493 7.964 -4.884 1.00 94.81 108 GLN A N 1
ATOM 876 C CA . GLN A 1 108 ? 11.515 9.410 -4.632 1.00 94.81 108 GLN A CA 1
ATOM 877 C C . GLN A 1 108 ? 10.242 9.940 -3.962 1.00 94.81 108 GLN A C 1
ATOM 879 O O . GLN A 1 108 ? 10.271 11.021 -3.375 1.00 94.81 108 GLN A O 1
ATOM 884 N N . PHE A 1 109 ? 9.125 9.216 -4.062 1.00 95.69 109 PHE A N 1
ATOM 885 C CA . PHE A 1 109 ? 7.826 9.697 -3.582 1.00 95.69 109 PHE A CA 1
ATOM 886 C C . PHE A 1 109 ? 7.144 8.768 -2.574 1.00 95.69 109 PHE A C 1
ATOM 888 O O . PHE A 1 109 ? 6.191 9.189 -1.909 1.00 95.69 109 PHE A O 1
ATOM 895 N N . LEU A 1 110 ? 7.608 7.524 -2.450 1.00 96.31 110 LEU A N 1
ATOM 896 C CA . LEU A 1 110 ? 7.162 6.596 -1.416 1.00 96.31 110 LEU A CA 1
ATOM 897 C C . LEU A 1 110 ? 7.670 7.017 -0.034 1.00 96.31 110 LEU A C 1
ATOM 899 O O . LEU A 1 110 ? 8.660 7.737 0.095 1.00 96.31 110 LEU A O 1
ATOM 903 N N . SER A 1 111 ? 6.973 6.570 1.008 1.00 95.00 111 SER A N 1
ATOM 904 C CA . SER A 1 111 ? 7.311 6.893 2.390 1.00 95.00 111 SER A CA 1
ATOM 905 C C . SER A 1 111 ? 7.249 5.672 3.291 1.00 95.00 111 SER A C 1
ATOM 907 O O . SER A 1 111 ? 6.328 4.869 3.199 1.00 95.00 111 SER A O 1
ATOM 909 N N . ALA A 1 112 ? 8.197 5.593 4.222 1.00 94.06 112 ALA A N 1
ATOM 910 C CA . ALA A 1 112 ? 8.138 4.673 5.355 1.00 94.06 112 ALA A CA 1
ATOM 911 C C . ALA A 1 112 ? 7.275 5.212 6.508 1.00 94.06 112 ALA A C 1
ATOM 913 O O . ALA A 1 112 ? 6.997 4.490 7.464 1.00 94.06 112 ALA A O 1
ATOM 914 N N . SER A 1 113 ? 6.874 6.486 6.441 1.00 95.12 113 SER A N 1
ATOM 915 C CA . SER A 1 113 ? 5.967 7.113 7.400 1.00 95.12 113 SER A CA 1
ATOM 916 C C . SER A 1 113 ? 4.531 6.934 6.921 1.00 95.12 113 SER A C 1
ATOM 918 O O . SER A 1 113 ? 4.060 7.608 6.006 1.00 95.12 113 SER A O 1
ATOM 920 N N . ILE A 1 114 ? 3.822 6.011 7.553 1.00 94.50 114 ILE A N 1
ATOM 921 C CA . ILE A 1 114 ? 2.499 5.552 7.157 1.00 94.50 114 ILE A CA 1
ATOM 922 C C . ILE A 1 114 ? 1.451 6.288 7.991 1.00 94.50 114 ILE A C 1
ATOM 924 O O . ILE A 1 114 ? 1.311 6.073 9.199 1.00 94.50 114 ILE A O 1
ATOM 928 N N . ALA A 1 115 ? 0.693 7.169 7.341 1.00 94.62 115 ALA A N 1
ATOM 929 C CA . ALA A 1 115 ? -0.456 7.821 7.954 1.00 94.62 115 ALA A CA 1
ATOM 930 C C . ALA A 1 115 ? -1.654 6.862 7.972 1.00 94.62 115 ALA A C 1
ATOM 932 O O . ALA A 1 115 ? -2.200 6.521 6.924 1.00 94.62 115 ALA A O 1
ATOM 933 N N . ILE A 1 116 ? -2.080 6.460 9.167 1.00 93.69 116 ILE A N 1
ATOM 934 C CA . ILE A 1 116 ? -3.250 5.611 9.392 1.00 93.69 116 ILE A CA 1
ATOM 935 C C . ILE A 1 116 ? -4.460 6.465 9.746 1.00 93.69 116 ILE A C 1
ATOM 937 O O . ILE A 1 116 ? -4.450 7.222 10.729 1.00 93.69 116 ILE A O 1
ATOM 941 N N . GLU A 1 117 ? -5.504 6.302 8.940 1.00 93.44 117 GLU A N 1
ATOM 942 C CA . GLU A 1 117 ? -6.852 6.780 9.202 1.00 93.44 117 GLU A CA 1
ATOM 943 C C . GLU A 1 117 ? -7.642 5.675 9.903 1.00 93.44 117 GLU A C 1
ATOM 945 O O . GLU A 1 117 ? -7.732 4.546 9.418 1.00 93.44 117 GLU A O 1
ATOM 950 N N . VAL A 1 118 ? -8.193 6.014 11.067 1.00 91.50 118 VAL A N 1
ATOM 951 C CA . VAL A 1 118 ? -9.087 5.141 11.825 1.00 91.50 118 VAL A CA 1
ATOM 952 C C . VAL A 1 118 ? -10.498 5.636 11.568 1.00 91.50 118 VAL A C 1
ATOM 954 O O . VAL A 1 118 ? -10.806 6.785 11.879 1.00 91.50 118 VAL A O 1
ATOM 957 N N . ARG A 1 119 ? -11.342 4.778 11.001 1.00 92.06 119 ARG A N 1
ATOM 958 C CA . ARG A 1 119 ? -12.769 5.056 10.840 1.00 92.06 119 ARG A CA 1
ATOM 959 C C . ARG A 1 119 ? -13.531 4.213 11.831 1.00 92.06 119 ARG A C 1
ATOM 961 O O . ARG A 1 119 ? -13.414 2.990 11.797 1.00 92.06 119 ARG A O 1
ATOM 968 N N . LEU A 1 120 ? -14.272 4.865 12.715 1.00 90.06 120 LEU A N 1
ATOM 969 C CA . LEU A 1 120 ? -15.188 4.162 13.600 1.00 90.06 120 LEU A CA 1
ATOM 970 C C . LEU A 1 120 ? -16.272 3.483 12.762 1.00 90.06 120 LEU A C 1
ATOM 972 O O . LEU A 1 120 ? -16.604 3.943 11.672 1.00 90.06 120 LEU A O 1
ATOM 976 N N . SER A 1 121 ? -16.787 2.364 13.255 1.00 90.44 121 SER A N 1
ATOM 977 C CA . SER A 1 121 ? -18.003 1.784 12.697 1.00 90.44 121 SER A CA 1
ATOM 978 C C . SER A 1 121 ? -19.191 2.702 12.978 1.00 90.44 121 SER A C 1
ATOM 980 O O . SER A 1 121 ? -19.232 3.354 14.024 1.00 90.44 121 SER A O 1
ATOM 982 N N . ASP A 1 122 ? -20.198 2.677 12.107 1.00 89.31 122 ASP A N 1
ATOM 983 C CA . ASP A 1 122 ? -21.445 3.431 12.296 1.00 89.31 122 ASP A CA 1
ATOM 984 C C . ASP A 1 122 ? -22.092 3.127 13.661 1.00 89.31 122 ASP A C 1
ATOM 986 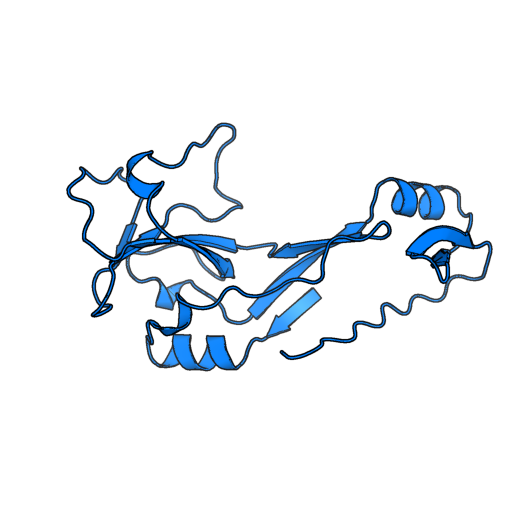O O . ASP A 1 122 ? -22.642 4.005 14.328 1.00 89.31 122 ASP A O 1
ATOM 990 N N . THR A 1 123 ? -21.980 1.875 14.125 1.00 86.62 123 THR A N 1
ATOM 991 C CA . THR A 1 123 ? -22.475 1.445 15.440 1.00 86.62 123 THR A CA 1
ATOM 992 C C . THR A 1 123 ? -21.716 2.105 16.587 1.00 86.62 123 THR A C 1
ATOM 994 O O . THR A 1 123 ? -22.333 2.528 17.567 1.00 86.62 123 THR A O 1
ATOM 997 N N . CYS A 1 124 ? -20.390 2.223 16.477 1.00 87.94 124 CYS A N 1
ATOM 998 C CA . CYS A 1 124 ? -19.586 2.903 17.484 1.00 87.94 124 CYS A CA 1
ATOM 999 C C . CYS A 1 124 ? -19.812 4.419 17.454 1.00 87.94 124 CYS A C 1
ATOM 1001 O O . CYS A 1 124 ? -20.039 5.027 18.498 1.00 87.94 124 CYS A O 1
ATOM 1003 N N . GLU A 1 125 ? -19.841 5.027 16.270 1.00 88.75 125 GLU A N 1
ATOM 1004 C CA . GLU A 1 125 ? -20.115 6.456 16.121 1.00 88.75 125 GLU A CA 1
ATOM 1005 C C . GLU A 1 125 ? -21.493 6.827 16.693 1.00 88.75 125 GLU A C 1
ATOM 1007 O O . GLU A 1 125 ? -21.614 7.781 17.463 1.00 88.75 125 GLU A O 1
ATOM 1012 N N . SER A 1 126 ? -22.525 6.015 16.435 1.00 87.12 126 SER A N 1
ATOM 1013 C CA . SER A 1 126 ? -23.845 6.213 17.040 1.00 87.12 126 SER A CA 1
ATOM 1014 C C . SER A 1 126 ? -23.831 6.085 18.570 1.00 87.12 126 SER A C 1
ATOM 1016 O O . SER A 1 126 ? -24.561 6.824 19.228 1.00 87.12 126 SER A O 1
ATOM 1018 N N . CYS A 1 127 ? -23.059 5.159 19.148 1.00 86.31 127 CYS A N 1
ATOM 1019 C CA . CYS A 1 127 ? -22.929 5.005 20.606 1.00 86.31 127 CYS A CA 1
ATOM 1020 C C . CYS A 1 127 ? -22.303 6.257 21.243 1.00 86.31 127 CYS A C 1
ATOM 1022 O O . CYS A 1 127 ? -22.821 6.783 22.232 1.00 86.31 127 CYS A O 1
ATOM 1024 N N . LEU A 1 128 ? -21.244 6.788 20.625 1.00 83.94 128 LEU A N 1
ATOM 1025 C CA . LEU A 1 128 ? -20.580 8.011 21.078 1.00 83.94 128 LEU A CA 1
ATOM 1026 C C . LEU A 1 128 ? -21.502 9.234 20.969 1.00 83.94 128 LEU A C 1
ATOM 1028 O O . LEU A 1 128 ? -21.616 10.005 21.922 1.00 83.94 128 LEU A O 1
ATOM 1032 N N . ASN A 1 129 ? -22.210 9.384 19.845 1.00 83.31 129 ASN A N 1
ATOM 1033 C CA . ASN A 1 129 ? -23.073 10.541 19.581 1.00 83.31 129 ASN A CA 1
ATOM 1034 C C . ASN A 1 129 ? -24.300 10.616 20.497 1.00 83.31 129 ASN A C 1
ATOM 1036 O O . ASN A 1 129 ? -24.800 11.704 20.769 1.00 83.31 129 ASN A O 1
ATOM 1040 N N . ARG A 1 130 ? -24.784 9.477 21.004 1.00 80.56 130 ARG A N 1
ATOM 1041 C CA . ARG A 1 130 ? -25.900 9.435 21.965 1.00 80.56 130 ARG A CA 1
ATOM 1042 C C . ARG A 1 130 ? -25.475 9.761 23.401 1.00 80.56 130 ARG A C 1
ATOM 1044 O O . ARG A 1 130 ? -26.317 9.763 24.294 1.00 80.56 130 ARG A O 1
ATOM 1051 N N . GLY A 1 131 ? -24.186 10.026 23.642 1.00 65.50 131 GLY A N 1
ATOM 1052 C CA . GLY A 1 131 ? -23.648 10.253 24.986 1.00 65.50 131 GLY A CA 1
ATOM 1053 C C . GLY A 1 131 ? -23.693 9.002 25.869 1.00 65.50 131 GLY A C 1
ATOM 1054 O O . GLY A 1 131 ? -23.626 9.104 27.091 1.00 65.50 131 GLY A O 1
ATOM 1055 N N . GLU A 1 132 ? -23.825 7.816 25.264 1.00 65.12 132 GLU A N 1
ATOM 1056 C CA . GLU A 1 132 ? -24.058 6.551 25.968 1.00 65.12 132 GLU A CA 1
ATOM 1057 C C . GLU A 1 132 ? -22.767 5.871 26.456 1.00 65.12 132 GLU A C 1
ATOM 1059 O O . GLU A 1 132 ? -22.841 4.822 27.090 1.00 65.12 132 GLU A O 1
ATOM 1064 N N . GLY A 1 133 ? -21.597 6.482 26.242 1.00 72.19 133 GLY A N 1
ATOM 1065 C CA . GLY A 1 133 ? -20.331 6.074 26.854 1.00 72.19 133 GLY A CA 1
ATOM 1066 C C . GLY A 1 133 ? -19.300 5.537 25.860 1.00 72.19 133 GLY A C 1
ATOM 1067 O O . GLY A 1 133 ? -18.997 6.212 24.882 1.00 72.19 133 GLY A O 1
ATOM 1068 N N . GLN A 1 134 ? -18.685 4.387 26.147 1.00 81.75 134 GLN A N 1
ATOM 1069 C CA . GLN A 1 134 ? -17.538 3.851 25.400 1.00 81.75 134 GLN A CA 1
ATOM 1070 C C . GLN A 1 134 ? -17.932 2.650 24.525 1.00 81.75 134 GLN A C 1
ATOM 1072 O O . GLN A 1 134 ? -18.702 1.786 24.950 1.00 81.75 134 GLN A O 1
ATOM 1077 N N . CYS A 1 135 ? -17.358 2.565 23.322 1.00 86.88 135 CYS A N 1
ATOM 1078 C CA . CYS A 1 135 ? -17.496 1.405 22.441 1.00 86.88 135 CYS A CA 1
ATOM 1079 C C . CYS A 1 135 ? -16.591 0.265 22.920 1.00 86.88 135 CYS A C 1
ATOM 1081 O O . CYS A 1 135 ? -15.368 0.406 22.885 1.00 86.88 135 CYS A O 1
ATOM 1083 N N . LEU A 1 136 ? -17.171 -0.866 23.321 1.00 85.81 136 LEU A N 1
ATOM 1084 C CA . LEU A 1 136 ? -16.427 -2.031 23.801 1.00 85.81 136 LEU A CA 1
ATOM 1085 C C . LEU A 1 136 ? -16.831 -3.302 23.045 1.00 85.81 136 LEU A C 1
ATOM 1087 O O . LEU A 1 136 ? -17.883 -3.368 22.406 1.00 85.81 136 LEU A O 1
ATOM 1091 N N . LEU A 1 137 ? -15.961 -4.309 23.117 1.00 85.38 137 LEU A N 1
ATOM 1092 C CA . LEU A 1 137 ? -16.238 -5.664 22.649 1.00 85.38 137 LEU A CA 1
ATOM 1093 C C . LEU A 1 137 ? -16.342 -6.594 23.856 1.00 85.38 137 LEU A C 1
ATOM 1095 O O . LEU A 1 137 ? -15.525 -6.502 24.774 1.00 85.38 137 LEU A O 1
ATOM 1099 N N . ASP A 1 138 ? -17.344 -7.471 23.867 1.00 82.00 138 ASP A N 1
ATOM 1100 C CA . ASP A 1 138 ? -17.467 -8.509 24.890 1.00 82.00 138 ASP A CA 1
ATOM 1101 C C . ASP A 1 138 ? -16.400 -9.605 24.693 1.00 82.00 138 ASP A C 1
ATOM 1103 O O . ASP A 1 138 ? -15.628 -9.603 23.730 1.00 82.00 138 ASP A O 1
ATOM 1107 N N . SER A 1 139 ? -16.352 -10.586 25.598 1.00 84.44 139 SER A N 1
ATOM 1108 C CA . SER A 1 139 ? -15.400 -11.704 25.512 1.00 84.44 139 SER A CA 1
ATOM 1109 C C . SER A 1 139 ? -15.576 -12.593 24.273 1.00 84.44 139 SER A C 1
ATOM 1111 O O . SER A 1 139 ? -14.701 -13.405 23.975 1.00 84.44 139 SER A O 1
ATOM 1113 N N . LYS A 1 140 ? -16.687 -12.448 23.546 1.00 85.94 140 LYS A N 1
ATOM 1114 C CA . LYS A 1 140 ? -16.994 -13.146 22.295 1.00 85.94 140 LYS A CA 1
ATOM 1115 C C . LYS A 1 140 ? -16.742 -12.263 21.064 1.00 85.94 140 LYS A C 1
ATOM 1117 O O . LYS A 1 140 ? -16.940 -12.731 19.948 1.00 85.94 140 LYS A O 1
ATOM 1122 N N . GLY A 1 141 ? -16.292 -11.019 21.249 1.00 80.56 141 GLY A N 1
ATOM 1123 C CA . GLY A 1 141 ? -16.049 -10.055 20.177 1.00 80.56 141 GLY A CA 1
ATOM 1124 C C . GLY A 1 141 ? -17.294 -9.300 19.705 1.00 80.56 141 GLY A C 1
ATOM 1125 O O . GLY A 1 141 ? -17.216 -8.604 18.693 1.00 80.56 141 GLY A O 1
ATOM 1126 N N . ASN A 1 142 ? -18.428 -9.407 20.404 1.00 85.19 142 ASN A N 1
ATOM 1127 C CA . ASN A 1 142 ? -19.638 -8.665 20.056 1.00 85.19 142 ASN A CA 1
ATOM 1128 C C . ASN A 1 142 ? -19.565 -7.232 20.574 1.00 85.19 142 ASN A C 1
ATOM 1130 O O . ASN A 1 142 ? -19.127 -6.975 21.695 1.00 85.19 142 ASN A O 1
ATOM 1134 N N . PHE A 1 143 ? -20.056 -6.301 19.764 1.00 87.25 143 PHE A N 1
ATOM 1135 C CA . PHE A 1 143 ? -20.136 -4.891 20.117 1.00 87.25 143 PHE A CA 1
ATOM 1136 C C . PHE A 1 143 ? -21.176 -4.617 21.209 1.00 87.25 143 PHE A C 1
ATOM 1138 O O . PHE A 1 143 ? -22.305 -5.102 21.132 1.00 87.25 143 PHE A O 1
ATOM 1145 N N . TYR A 1 144 ? -20.828 -3.754 22.165 1.00 86.31 144 TYR A N 1
ATOM 1146 C CA . TYR A 1 144 ? -21.786 -3.119 23.067 1.00 86.31 144 TYR A CA 1
ATOM 1147 C C . TYR A 1 144 ? -21.338 -1.706 23.472 1.00 86.31 144 TYR A C 1
ATOM 1149 O O . TYR A 1 144 ? -20.152 -1.372 23.455 1.00 86.31 144 TYR A O 1
ATOM 1157 N N . CYS A 1 145 ? -22.311 -0.870 23.841 1.00 87.12 145 CYS A N 1
ATOM 1158 C CA . CYS A 1 145 ? -22.089 0.495 24.313 1.00 87.12 145 CYS A CA 1
ATOM 1159 C C . CYS A 1 145 ? -22.135 0.512 25.845 1.00 87.12 145 CYS A C 1
ATOM 1161 O O . CYS A 1 145 ? -23.171 0.214 26.446 1.00 87.12 145 CYS A O 1
ATOM 1163 N N . ALA A 1 146 ? -21.008 0.807 26.488 1.00 83.00 146 ALA A N 1
ATOM 1164 C CA . ALA A 1 146 ? -20.913 0.828 27.941 1.00 83.00 146 ALA A CA 1
ATOM 1165 C C . ALA A 1 146 ? -21.103 2.246 28.479 1.00 83.00 146 ALA A C 1
ATOM 1167 O O . ALA A 1 146 ? -20.272 3.117 28.225 1.00 83.00 146 ALA A O 1
ATOM 1168 N N . LYS A 1 147 ? -22.139 2.452 29.299 1.00 72.31 147 LYS A N 1
ATOM 1169 C CA . LYS A 1 147 ? -22.357 3.706 30.034 1.00 72.31 147 LYS A CA 1
ATOM 1170 C C . LYS A 1 147 ? -21.280 3.875 31.110 1.00 72.31 147 LYS A C 1
ATOM 1172 O O . LYS A 1 147 ? -21.358 3.253 32.164 1.00 72.31 147 LYS A O 1
ATOM 1177 N N . GLY A 1 148 ? -20.264 4.698 30.843 1.00 60.66 148 GLY A N 1
ATOM 1178 C CA . GLY A 1 148 ? -19.149 4.947 31.764 1.00 60.66 148 GLY A CA 1
ATOM 1179 C C . GLY A 1 148 ? -18.227 6.087 31.313 1.00 60.66 148 GLY A C 1
ATOM 1180 O O . GLY A 1 148 ? -18.064 6.326 30.119 1.00 60.66 148 GLY A O 1
ATOM 1181 N N . MET A 1 149 ? -17.663 6.805 32.294 1.00 49.53 149 MET A N 1
ATOM 1182 C CA . MET A 1 149 ? -16.925 8.075 32.184 1.00 49.53 149 MET A CA 1
ATOM 1183 C C . MET A 1 149 ? -15.868 8.091 31.060 1.00 49.53 149 MET A C 1
ATOM 1185 O O . MET A 1 149 ? -15.103 7.141 30.899 1.00 49.53 149 MET A O 1
ATOM 1189 N N . GLN A 1 150 ? -15.835 9.173 30.273 1.00 50.59 150 GLN A N 1
ATOM 1190 C CA . GLN A 1 150 ? -14.904 9.379 29.155 1.00 50.59 150 GLN A CA 1
ATOM 1191 C C . GLN A 1 150 ? -13.445 9.313 29.624 1.00 50.59 150 GLN A C 1
ATOM 1193 O O . GLN A 1 150 ? -12.927 10.280 30.176 1.00 50.59 150 GLN A O 1
ATOM 1198 N N . ILE A 1 151 ? -12.757 8.202 29.364 1.00 47.56 151 ILE A N 1
ATOM 1199 C CA . ILE A 1 151 ? -11.296 8.154 29.411 1.00 47.56 151 ILE A CA 1
ATOM 1200 C C . ILE A 1 151 ? -10.830 7.406 28.163 1.00 47.56 151 ILE A C 1
ATOM 1202 O O . ILE A 1 151 ? -11.000 6.195 28.037 1.00 47.56 151 ILE A O 1
ATOM 1206 N N . PHE A 1 152 ? -10.284 8.158 27.208 1.00 51.34 152 PHE A N 1
ATOM 1207 C CA . PHE A 1 152 ? -9.753 7.628 25.958 1.00 51.34 152 PHE A CA 1
ATOM 1208 C C . PHE A 1 152 ? -8.400 6.951 26.202 1.00 51.34 152 PHE A C 1
ATOM 1210 O O . PHE A 1 152 ? -7.392 7.630 26.377 1.00 51.34 152 PHE A O 1
ATOM 1217 N N . PHE A 1 153 ? -8.353 5.622 26.127 1.00 39.91 153 PHE A N 1
ATOM 1218 C CA . PHE A 1 153 ? -7.106 4.889 25.909 1.00 39.91 153 PHE A CA 1
ATOM 1219 C C . PHE A 1 153 ? -7.271 3.949 24.715 1.00 39.91 153 PHE A C 1
ATOM 1221 O O . PHE A 1 153 ? -7.739 2.822 24.841 1.00 39.91 153 PHE A O 1
ATOM 1228 N N . LEU A 1 154 ? -6.867 4.416 23.531 1.00 46.34 154 LEU A N 1
ATOM 1229 C CA . LEU A 1 154 ? -6.632 3.537 22.388 1.00 46.34 154 LEU A CA 1
ATOM 1230 C C . LEU A 1 154 ? -5.307 2.799 22.622 1.00 46.34 154 LEU A C 1
ATOM 1232 O O . LEU A 1 154 ? -4.237 3.293 22.273 1.00 46.34 154 LEU A O 1
ATOM 1236 N N . TYR A 1 155 ? -5.371 1.631 23.260 1.00 37.75 155 TYR A N 1
ATOM 1237 C CA . TYR A 1 155 ? -4.208 0.765 23.448 1.00 37.75 155 TYR A CA 1
ATOM 1238 C C . TYR A 1 155 ? -4.024 -0.111 22.200 1.00 37.75 155 TYR A C 1
ATOM 1240 O O . TYR A 1 155 ? -4.731 -1.099 22.009 1.00 37.75 155 TYR A O 1
ATOM 1248 N N . PHE A 1 156 ? -3.083 0.249 21.324 1.00 41.78 156 PHE A N 1
ATOM 1249 C CA . PHE A 1 156 ? -2.726 -0.573 20.166 1.00 41.78 156 PHE A CA 1
ATOM 1250 C C . PHE A 1 156 ? -1.572 -1.510 20.517 1.00 41.78 156 PHE A C 1
ATOM 1252 O O . PHE A 1 156 ? -0.446 -1.073 20.746 1.00 41.78 156 PHE A O 1
ATOM 1259 N N . ARG A 1 157 ? -1.840 -2.820 20.525 1.00 28.20 157 ARG A N 1
ATOM 1260 C CA . ARG A 1 157 ? -0.798 -3.849 20.587 1.00 28.20 157 ARG A CA 1
ATOM 1261 C C . ARG A 1 157 ? -0.430 -4.242 19.158 1.00 28.20 157 ARG A C 1
ATOM 1263 O O . ARG A 1 157 ? -1.128 -5.039 18.539 1.00 28.20 157 ARG A O 1
ATOM 1270 N N . VAL A 1 158 ? 0.648 -3.669 18.627 1.00 31.03 158 VAL A N 1
ATOM 1271 C CA . VAL A 1 158 ? 1.242 -4.138 17.367 1.00 31.03 158 VAL A CA 1
ATOM 1272 C C . VAL A 1 158 ? 1.867 -5.507 17.644 1.00 31.03 158 VAL A C 1
ATOM 1274 O O . VAL A 1 158 ? 2.785 -5.618 18.456 1.00 31.03 158 VAL A O 1
ATOM 1277 N N . LYS A 1 159 ? 1.331 -6.569 17.034 1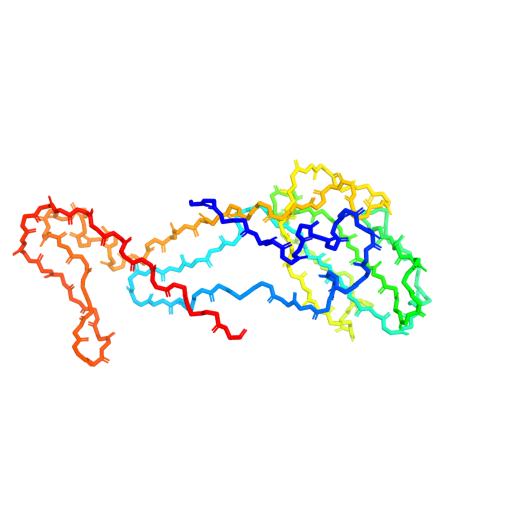.00 25.98 159 LYS A N 1
ATOM 1278 C CA . LYS A 1 159 ? 2.028 -7.856 16.951 1.00 25.98 159 LYS A CA 1
ATOM 1279 C C . LYS A 1 159 ? 2.905 -7.814 15.704 1.00 25.98 159 LYS A C 1
ATOM 1281 O O . LYS A 1 159 ? 2.372 -7.805 14.601 1.00 25.98 159 LYS A O 1
ATOM 1286 N N . ASN A 1 160 ? 4.219 -7.792 15.900 1.00 26.17 160 ASN A N 1
ATOM 1287 C CA . ASN A 1 160 ? 5.161 -8.142 14.844 1.00 26.17 160 ASN A CA 1
ATOM 1288 C C . ASN A 1 160 ? 4.994 -9.642 14.557 1.00 26.17 160 ASN A C 1
ATOM 1290 O O . ASN A 1 160 ? 5.046 -10.444 15.496 1.00 26.17 160 ASN A O 1
ATOM 1294 N N . VAL A 1 161 ? 4.727 -9.987 13.297 1.00 32.31 161 VAL A N 1
ATOM 1295 C CA . VAL A 1 161 ? 4.854 -11.350 12.757 1.00 32.31 161 VAL A CA 1
ATOM 1296 C C . VAL A 1 161 ? 6.170 -11.413 12.006 1.00 32.31 161 VAL A C 1
ATOM 1298 O O . VAL A 1 161 ? 6.434 -10.447 11.256 1.00 32.31 161 VAL A O 1
#

Sequence (161 aa):
IIIKDDAQYHYLQTNNCTLFTNNFTLPHASHLASFYIKYNITIFRCNRSLNATLPKYIYKYSNCSDYDIYYGPPNTEIPLGFKWPSFLAPCSTIQLAVQAKPTSNPFQFLSASIAIEVRLSDTCESCLNRGEGQCLLDSKGNFYCAKGMQIFFLYFRVKNV

Organism: Cajanus cajan (NCBI:txid3821)